Protein AF-A0A914X5R2-F1 (afdb_monomer)

Structure (mmCIF, N/CA/C/O backbone):
data_AF-A0A914X5R2-F1
#
_entry.id   AF-A0A914X5R2-F1
#
loop_
_atom_site.group_PDB
_atom_site.id
_atom_site.type_symbol
_atom_site.label_atom_id
_atom_site.label_alt_id
_atom_site.label_comp_id
_atom_site.label_asym_id
_atom_site.label_entity_id
_atom_site.label_seq_id
_atom_site.pdbx_PDB_ins_code
_atom_site.Cartn_x
_atom_site.Cartn_y
_atom_site.Cartn_z
_atom_site.occupancy
_atom_site.B_iso_or_equiv
_atom_site.auth_seq_id
_atom_site.auth_comp_id
_atom_site.auth_asym_id
_atom_site.auth_atom_id
_atom_site.pdbx_PDB_model_num
ATOM 1 N N . MET A 1 1 ? 24.178 -3.171 -25.545 1.00 62.03 1 MET A N 1
ATOM 2 C CA . MET A 1 1 ? 23.706 -1.899 -26.137 1.00 62.03 1 MET A CA 1
ATOM 3 C C . MET A 1 1 ? 22.380 -1.554 -25.481 1.00 62.03 1 MET A C 1
ATOM 5 O O . MET A 1 1 ? 21.503 -2.409 -25.477 1.00 62.03 1 MET A O 1
ATOM 9 N N . TYR A 1 2 ? 22.257 -0.377 -24.870 1.00 74.75 2 TYR A N 1
ATOM 10 C CA . TYR A 1 2 ? 21.028 0.039 -24.189 1.00 74.75 2 TYR A CA 1
ATOM 11 C C . TYR A 1 2 ? 19.983 0.479 -25.215 1.00 74.75 2 TYR A C 1
ATOM 13 O O . TYR A 1 2 ? 20.300 1.236 -26.130 1.00 74.75 2 TYR A O 1
ATOM 21 N N . LYS A 1 3 ? 18.756 -0.030 -25.084 1.00 84.38 3 LYS A N 1
ATOM 22 C CA . LYS A 1 3 ? 17.619 0.341 -25.933 1.00 84.38 3 LYS A CA 1
ATOM 23 C C . LYS A 1 3 ? 16.666 1.190 -25.111 1.00 84.38 3 LYS A C 1
ATOM 25 O O . LYS A 1 3 ? 16.381 0.836 -23.970 1.00 84.38 3 LYS A O 1
ATOM 30 N N . PHE A 1 4 ? 16.179 2.273 -25.693 1.00 85.12 4 PHE A N 1
ATOM 31 C CA . PHE A 1 4 ? 15.191 3.147 -25.078 1.00 85.12 4 PHE A CA 1
ATOM 32 C C . PHE A 1 4 ? 13.885 3.067 -25.867 1.00 85.12 4 PHE A C 1
ATOM 34 O O . PHE A 1 4 ? 13.891 2.761 -27.057 1.00 85.12 4 PHE A O 1
ATOM 41 N N . THR A 1 5 ? 12.782 3.267 -25.163 1.00 83.88 5 THR A N 1
ATOM 42 C CA . THR A 1 5 ? 11.427 3.390 -25.711 1.00 83.88 5 THR A CA 1
ATOM 43 C C . THR A 1 5 ? 11.227 4.778 -26.318 1.00 83.88 5 THR A C 1
ATOM 45 O O . THR A 1 5 ? 12.031 5.680 -26.063 1.00 83.88 5 THR A O 1
ATOM 48 N N . ASP A 1 6 ? 10.157 4.968 -27.089 1.00 88.38 6 ASP A N 1
ATOM 49 C CA . ASP A 1 6 ? 9.825 6.266 -27.694 1.00 88.38 6 ASP A CA 1
ATOM 50 C C . ASP A 1 6 ? 9.546 7.340 -26.623 1.00 88.38 6 ASP A C 1
ATOM 52 O O . ASP A 1 6 ? 9.745 8.531 -26.854 1.00 88.38 6 ASP A O 1
ATOM 56 N N . GLU A 1 7 ? 9.189 6.920 -25.403 1.00 89.19 7 GLU A N 1
ATOM 57 C CA . GLU A 1 7 ? 9.032 7.779 -24.225 1.00 89.19 7 GLU A CA 1
ATOM 58 C C . GLU A 1 7 ? 10.349 8.029 -23.461 1.00 89.19 7 GLU A C 1
ATOM 60 O O . GLU A 1 7 ? 10.346 8.634 -22.386 1.00 89.19 7 GLU A O 1
ATOM 65 N N . GLY A 1 8 ? 11.485 7.538 -23.965 1.00 83.38 8 GLY A N 1
ATOM 66 C CA . GLY A 1 8 ? 12.811 7.748 -23.377 1.00 83.38 8 GLY A CA 1
ATOM 67 C C . GLY A 1 8 ? 13.134 6.866 -22.166 1.00 83.38 8 GLY A C 1
ATOM 68 O O . GLY A 1 8 ? 14.136 7.094 -21.489 1.00 83.38 8 GLY A O 1
ATOM 69 N N . LYS A 1 9 ? 12.328 5.838 -21.873 1.00 80.25 9 LYS A N 1
ATOM 70 C CA . LYS A 1 9 ? 12.616 4.870 -20.796 1.00 80.25 9 LYS A CA 1
ATOM 71 C C . LYS A 1 9 ? 13.484 3.725 -21.295 1.00 80.25 9 LYS A C 1
ATOM 73 O O . LYS A 1 9 ? 13.315 3.276 -22.426 1.00 80.25 9 LYS A O 1
ATOM 78 N N . LEU A 1 10 ? 14.365 3.207 -20.441 1.00 81.62 10 LEU A N 1
ATOM 79 C CA . LEU A 1 10 ? 15.184 2.038 -20.759 1.00 81.62 10 LEU A CA 1
ATOM 80 C C . LEU A 1 10 ? 14.288 0.804 -20.973 1.00 81.62 10 LEU A C 1
ATOM 82 O O . LEU A 1 10 ? 13.535 0.422 -20.082 1.00 81.62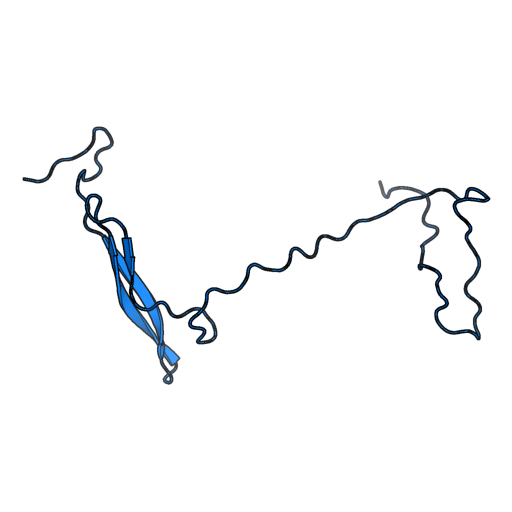 10 LEU A O 1
ATOM 86 N N . ALA A 1 11 ? 14.373 0.183 -22.149 1.00 73.88 11 ALA A N 1
ATOM 87 C CA . ALA A 1 11 ? 13.486 -0.904 -22.564 1.00 73.88 11 ALA A CA 1
ATOM 88 C C . ALA A 1 11 ? 13.691 -2.195 -21.750 1.00 73.88 11 ALA A C 1
ATOM 90 O O . ALA A 1 11 ? 12.731 -2.916 -21.486 1.0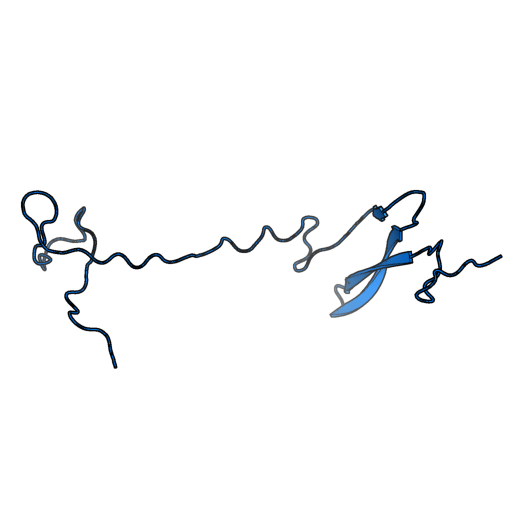0 73.88 11 ALA A O 1
ATOM 91 N N . ASN A 1 12 ? 14.930 -2.452 -21.320 1.00 74.25 12 ASN A N 1
ATOM 92 C CA . ASN A 1 12 ? 15.304 -3.594 -20.487 1.00 74.25 12 ASN A CA 1
ATOM 93 C C . ASN A 1 12 ? 15.909 -3.073 -19.178 1.00 74.25 12 ASN A C 1
ATOM 95 O O . ASN A 1 12 ? 17.128 -3.042 -19.012 1.00 74.25 12 ASN A O 1
ATOM 99 N N . SER A 1 13 ? 15.053 -2.585 -18.280 1.00 78.81 13 SER A N 1
ATOM 100 C CA . SER A 1 13 ? 15.462 -2.143 -16.948 1.00 78.81 13 SER A CA 1
ATOM 101 C C . SER A 1 13 ? 15.609 -3.331 -15.998 1.00 78.81 13 SER A C 1
ATOM 103 O O . SER A 1 13 ? 14.657 -4.093 -15.823 1.00 78.81 13 SER A O 1
ATOM 105 N N . LEU A 1 14 ? 16.776 -3.437 -15.363 1.00 83.88 14 LEU A N 1
ATOM 106 C CA . LEU A 1 14 ? 16.976 -4.218 -14.145 1.00 83.88 14 LEU A CA 1
ATOM 107 C C . LEU A 1 14 ? 16.785 -3.268 -12.959 1.00 83.88 14 LEU A C 1
ATOM 109 O O . LEU A 1 14 ? 17.446 -2.230 -12.893 1.00 83.88 14 LEU A O 1
ATOM 113 N N . LEU A 1 15 ? 15.850 -3.587 -12.070 1.00 88.12 15 LEU A N 1
ATOM 114 C CA . LEU A 1 15 ? 15.527 -2.788 -10.893 1.00 88.12 15 LEU A CA 1
ATOM 115 C C . LEU A 1 15 ? 15.842 -3.582 -9.632 1.00 88.12 15 LEU A C 1
ATOM 117 O O . LEU A 1 15 ? 15.503 -4.756 -9.528 1.00 88.12 15 LEU A O 1
ATOM 121 N N . THR A 1 16 ? 16.435 -2.911 -8.655 1.00 89.94 16 THR A N 1
ATOM 122 C CA . THR A 1 16 ? 16.687 -3.472 -7.329 1.00 89.94 16 THR A CA 1
ATOM 123 C C . THR A 1 16 ? 15.584 -3.023 -6.379 1.00 89.94 16 THR A C 1
ATOM 125 O O . THR A 1 16 ? 15.239 -1.841 -6.334 1.00 89.94 16 THR A O 1
ATOM 128 N N . ILE A 1 17 ? 15.023 -3.962 -5.622 1.00 90.25 17 ILE A N 1
ATOM 129 C CA . ILE A 1 17 ? 13.999 -3.697 -4.616 1.00 90.25 17 ILE A CA 1
ATOM 130 C C . ILE A 1 17 ? 14.679 -3.669 -3.253 1.00 90.25 17 ILE A C 1
ATOM 132 O O . ILE A 1 17 ? 15.323 -4.641 -2.858 1.00 90.25 17 ILE A O 1
ATOM 136 N N . SER A 1 18 ? 14.496 -2.576 -2.513 1.00 91.56 18 SER A N 1
ATOM 137 C CA . SER A 1 18 ? 15.023 -2.428 -1.156 1.00 91.56 18 SER A CA 1
ATOM 138 C C . SER A 1 18 ? 13.907 -2.189 -0.141 1.00 91.56 18 SER A C 1
ATOM 140 O O . SER A 1 18 ? 12.954 -1.457 -0.401 1.00 91.56 18 SER A O 1
ATOM 142 N N . ASN A 1 19 ? 14.035 -2.803 1.031 1.00 91.38 19 ASN A N 1
ATOM 143 C CA . ASN A 1 19 ? 13.138 -2.667 2.171 1.00 91.38 19 ASN A CA 1
ATOM 144 C C . ASN A 1 19 ? 13.860 -1.894 3.282 1.00 91.38 19 ASN A C 1
ATOM 146 O O . ASN A 1 19 ? 15.004 -2.198 3.617 1.00 91.38 19 ASN A O 1
ATOM 150 N N . LEU A 1 20 ? 13.201 -0.873 3.831 1.00 90.06 20 LEU A N 1
ATOM 151 C CA . LEU A 1 20 ? 13.729 -0.106 4.955 1.00 90.06 20 LEU A CA 1
ATOM 152 C C . LEU A 1 20 ? 13.432 -0.859 6.250 1.00 90.06 20 LEU A C 1
ATOM 154 O O . LEU A 1 20 ? 12.266 -1.067 6.588 1.00 90.06 20 LEU A O 1
ATOM 158 N N . ARG A 1 21 ? 14.478 -1.243 6.978 1.00 86.75 21 ARG A N 1
ATOM 159 C CA . ARG A 1 21 ? 14.370 -2.025 8.212 1.00 86.75 21 ARG A CA 1
ATOM 160 C C . ARG A 1 21 ? 14.853 -1.217 9.403 1.00 86.75 21 ARG A C 1
ATOM 162 O O . ARG A 1 21 ? 15.912 -0.594 9.349 1.00 86.75 21 ARG A O 1
ATOM 169 N N . SER A 1 22 ? 14.071 -1.244 10.476 1.00 86.69 22 SER A N 1
ATOM 170 C CA . SER A 1 22 ? 14.449 -0.652 11.758 1.00 86.69 22 SER A CA 1
ATOM 171 C C . SER A 1 22 ? 15.278 -1.648 12.559 1.00 86.69 22 SER A C 1
ATOM 173 O O . SER A 1 22 ? 14.856 -2.783 12.776 1.00 86.69 22 SER A O 1
ATOM 175 N N . GLN A 1 23 ? 16.454 -1.221 13.001 1.00 84.62 23 GLN A N 1
ATOM 176 C CA . GLN A 1 23 ? 17.312 -2.002 13.878 1.00 84.62 23 GLN A CA 1
ATOM 177 C C . GLN A 1 23 ? 16.939 -1.801 15.357 1.00 84.62 23 GLN A C 1
ATOM 179 O O . GLN A 1 23 ? 16.308 -0.799 15.709 1.00 84.62 23 GLN A O 1
ATOM 184 N N . PRO A 1 24 ? 17.341 -2.725 16.252 1.00 83.06 24 PRO A N 1
ATOM 185 C CA . PRO A 1 24 ? 17.097 -2.600 17.692 1.00 83.06 24 PRO A CA 1
ATOM 186 C C . PRO A 1 24 ? 17.712 -1.345 18.328 1.00 83.06 24 PRO A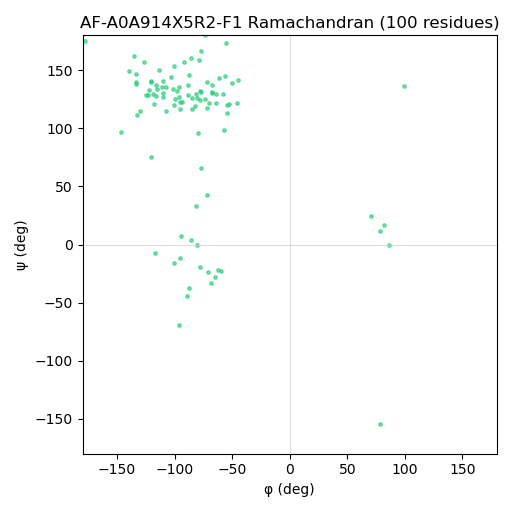 C 1
ATOM 188 O O . PRO A 1 24 ? 17.250 -0.900 19.374 1.00 83.06 24 PRO A O 1
ATOM 191 N N . ASP A 1 25 ? 18.745 -0.776 17.705 1.00 87.69 25 ASP A N 1
ATOM 192 C CA . ASP A 1 25 ? 19.414 0.455 18.138 1.00 87.69 25 ASP A CA 1
ATOM 193 C C . ASP A 1 25 ? 18.667 1.743 17.726 1.00 87.69 25 ASP A C 1
ATOM 195 O O . ASP A 1 25 ? 19.104 2.846 18.053 1.00 87.69 25 ASP A O 1
ATOM 199 N N . GLY A 1 26 ? 17.533 1.613 17.028 1.00 83.75 26 GLY A N 1
ATOM 200 C CA . GLY A 1 26 ? 16.713 2.724 16.541 1.00 83.75 26 GLY A CA 1
ATOM 201 C C . GLY A 1 26 ? 17.148 3.292 15.187 1.00 83.75 26 GLY A C 1
ATOM 202 O O . GLY A 1 26 ? 16.495 4.204 14.675 1.00 83.75 26 GLY A O 1
ATOM 203 N N . THR A 1 27 ? 18.211 2.769 14.576 1.00 89.69 27 THR A N 1
ATOM 204 C CA . THR A 1 27 ? 18.625 3.167 13.226 1.00 89.69 27 THR A CA 1
ATOM 205 C C . THR A 1 27 ? 17.767 2.485 12.160 1.00 89.69 27 THR A C 1
ATOM 207 O O . THR A 1 27 ? 17.116 1.468 12.403 1.00 89.69 27 THR A O 1
ATOM 210 N N . CYS A 1 28 ? 17.725 3.064 10.959 1.00 88.81 28 CYS A N 1
ATOM 211 C CA . CYS A 1 28 ? 17.023 2.483 9.818 1.00 88.81 28 CYS A CA 1
ATOM 212 C C . CYS A 1 28 ? 18.017 2.210 8.689 1.00 88.81 28 CYS A C 1
ATOM 214 O O . CYS A 1 28 ? 18.771 3.105 8.303 1.00 88.81 28 CYS A O 1
ATOM 216 N N . ILE A 1 29 ? 17.999 0.992 8.150 1.00 91.00 29 ILE A N 1
ATOM 217 C CA . ILE A 1 29 ? 18.886 0.555 7.069 1.00 91.00 29 ILE A CA 1
ATOM 218 C C . ILE A 1 29 ? 18.081 0.124 5.845 1.00 91.00 29 ILE A C 1
ATOM 220 O O . ILE A 1 29 ? 17.038 -0.515 5.964 1.00 91.00 29 ILE A O 1
ATOM 224 N N . TRP A 1 30 ? 18.567 0.480 4.658 1.00 91.38 30 TRP A N 1
ATOM 225 C CA . TRP A 1 30 ? 18.025 -0.034 3.404 1.00 91.38 30 TRP A CA 1
ATOM 226 C C . TRP A 1 30 ? 18.679 -1.374 3.090 1.00 91.38 30 TRP A C 1
ATOM 228 O O . TRP A 1 30 ? 19.886 -1.434 2.864 1.00 91.38 30 TRP A O 1
ATOM 238 N N . GLU A 1 31 ? 17.885 -2.437 3.059 1.00 90.38 31 GLU A N 1
ATOM 239 C CA . GLU A 1 31 ? 18.340 -3.775 2.691 1.00 90.38 31 GLU A CA 1
ATOM 240 C C . GLU A 1 31 ? 17.737 -4.178 1.348 1.00 90.38 31 GLU A C 1
ATOM 242 O O . GLU A 1 31 ? 16.556 -3.951 1.101 1.00 90.38 31 GLU A O 1
ATOM 247 N N . THR A 1 32 ? 18.541 -4.756 0.458 1.00 91.06 32 THR A N 1
ATOM 248 C CA . THR A 1 32 ? 18.048 -5.257 -0.830 1.00 91.06 32 THR A CA 1
ATOM 249 C C . THR A 1 32 ? 17.343 -6.590 -0.623 1.00 91.06 32 THR A C 1
ATOM 251 O O . THR A 1 32 ? 17.932 -7.522 -0.089 1.00 91.06 32 THR A O 1
ATOM 254 N N . VAL A 1 33 ? 16.088 -6.675 -1.058 1.00 91.12 33 VAL A N 1
ATOM 255 C CA . VAL A 1 33 ? 15.203 -7.827 -0.818 1.00 91.12 33 VAL A CA 1
ATOM 256 C C . VAL A 1 33 ? 14.772 -8.532 -2.098 1.00 91.12 33 VAL A C 1
ATOM 258 O O . VAL A 1 33 ? 14.133 -9.584 -2.034 1.00 91.12 33 VAL A O 1
ATOM 261 N N . GLY A 1 34 ? 15.104 -7.967 -3.257 1.00 90.31 34 GLY A N 1
ATOM 262 C CA . GLY A 1 34 ? 14.747 -8.561 -4.530 1.00 90.31 34 GLY A CA 1
ATOM 263 C C . GLY A 1 34 ? 15.254 -7.796 -5.737 1.00 90.31 34 GLY A C 1
ATOM 264 O O . GLY A 1 34 ? 15.802 -6.695 -5.635 1.00 90.31 34 GLY A O 1
ATOM 265 N N . GLU A 1 35 ? 15.005 -8.393 -6.891 1.00 91.81 35 GLU A N 1
ATOM 266 C CA . GLU A 1 35 ? 15.314 -7.838 -8.199 1.00 91.81 35 GLU A CA 1
ATOM 267 C C . GLU A 1 35 ? 14.107 -7.998 -9.123 1.00 91.81 35 GLU A C 1
ATOM 269 O O . GLU A 1 35 ? 13.324 -8.947 -9.027 1.00 91.81 35 GLU A O 1
ATOM 274 N N . PHE A 1 36 ? 13.939 -7.028 -10.011 1.00 86.75 36 PHE A N 1
ATOM 275 C CA . PHE A 1 36 ? 12.942 -7.063 -11.061 1.00 86.75 36 PHE A CA 1
ATOM 276 C C . PHE A 1 36 ? 13.617 -6.872 -12.405 1.00 86.75 36 PHE A C 1
ATOM 278 O O . PHE A 1 36 ? 14.324 -5.886 -12.628 1.00 86.75 36 PHE A O 1
ATOM 285 N N . SER A 1 37 ? 13.326 -7.778 -13.327 1.00 85.94 37 SER A N 1
ATOM 286 C CA . SER A 1 37 ? 13.651 -7.609 -14.733 1.00 85.94 37 SER A CA 1
ATOM 287 C C . SER A 1 37 ? 12.399 -7.802 -15.580 1.00 85.94 37 SER A C 1
ATOM 289 O O . SER A 1 37 ? 11.431 -8.452 -15.185 1.00 85.94 37 SER A O 1
ATOM 291 N N . ARG A 1 38 ? 12.407 -7.231 -16.784 1.00 78.25 38 ARG A N 1
ATOM 292 C CA . ARG A 1 38 ? 11.291 -7.393 -17.723 1.00 78.25 38 ARG A CA 1
ATOM 293 C C . ARG A 1 38 ? 11.118 -8.844 -18.192 1.00 78.25 38 ARG A C 1
ATOM 295 O O . ARG A 1 38 ? 10.013 -9.221 -18.561 1.00 78.25 38 ARG A O 1
ATOM 302 N N . GLU A 1 39 ? 12.202 -9.616 -18.215 1.00 82.81 39 GLU A N 1
ATOM 303 C CA . GLU A 1 39 ? 12.238 -10.977 -18.762 1.00 82.81 39 GLU A CA 1
ATOM 304 C C . GLU A 1 39 ? 11.900 -12.030 -17.702 1.00 82.81 39 GLU A C 1
ATOM 306 O O . GLU A 1 39 ? 11.092 -12.917 -17.962 1.00 82.81 39 GLU A O 1
ATOM 311 N N . GLU A 1 40 ? 12.465 -11.905 -16.499 1.00 83.31 40 GLU A N 1
ATOM 312 C CA . GLU A 1 40 ? 12.284 -12.877 -15.410 1.00 83.31 40 GLU A CA 1
ATOM 313 C C . GLU A 1 40 ? 11.167 -12.482 -14.432 1.00 83.31 40 GLU A C 1
ATOM 315 O O . GLU A 1 40 ? 10.725 -13.295 -13.621 1.00 83.31 40 GLU A O 1
ATOM 320 N N . GLY A 1 41 ? 10.666 -11.247 -14.523 1.00 83.69 41 GLY A N 1
ATOM 321 C CA . GLY A 1 41 ? 9.651 -10.723 -13.620 1.00 83.69 41 GLY A CA 1
ATOM 322 C C . GLY A 1 41 ? 10.232 -10.292 -12.273 1.00 83.69 41 GLY A C 1
ATOM 323 O O . GLY A 1 41 ? 11.391 -9.890 -12.174 1.00 83.69 41 GLY A O 1
ATOM 324 N N . LEU A 1 42 ? 9.385 -10.301 -11.242 1.00 85.88 42 LEU A N 1
ATOM 325 C CA . LEU A 1 42 ? 9.736 -9.880 -9.886 1.00 85.88 42 LEU A CA 1
ATOM 326 C C . LEU A 1 42 ? 10.135 -11.090 -9.039 1.00 85.88 42 LEU A C 1
ATOM 328 O O . LEU A 1 42 ? 9.314 -11.982 -8.828 1.00 85.88 42 LEU A O 1
ATOM 332 N N . SER A 1 43 ? 11.349 -11.069 -8.493 1.00 85.25 43 SER A N 1
ATOM 333 C CA . SER A 1 43 ? 11.820 -12.042 -7.508 1.00 85.25 43 SER A CA 1
ATOM 334 C C . SER A 1 43 ? 12.140 -11.328 -6.198 1.00 85.25 43 SER A C 1
ATOM 336 O O . SER A 1 43 ? 12.962 -10.413 -6.167 1.00 85.25 43 SER A O 1
ATOM 338 N N . ILE A 1 44 ? 11.465 -11.719 -5.116 1.00 86.06 44 ILE A N 1
ATOM 339 C CA . ILE A 1 44 ? 11.642 -11.156 -3.772 1.00 86.06 44 ILE A CA 1
ATOM 340 C C . ILE A 1 44 ? 11.739 -12.306 -2.770 1.00 86.06 44 ILE A C 1
ATOM 342 O O . ILE A 1 44 ? 10.960 -13.255 -2.852 1.00 86.06 44 ILE A O 1
ATOM 346 N N . ALA A 1 45 ? 12.661 -12.195 -1.811 1.00 76.81 45 ALA A N 1
ATOM 347 C CA . ALA A 1 45 ? 12.817 -13.167 -0.731 1.00 76.81 45 ALA A CA 1
ATOM 348 C C . ALA A 1 45 ? 12.084 -12.751 0.559 1.00 76.81 45 ALA A C 1
ATOM 350 O O . ALA A 1 45 ? 11.099 -13.383 0.929 1.00 76.81 45 ALA A O 1
ATOM 351 N N . ASP A 1 46 ? 12.552 -11.701 1.245 1.00 78.44 46 ASP A N 1
ATOM 352 C CA . ASP A 1 46 ? 12.137 -11.384 2.621 1.00 78.44 46 ASP A CA 1
ATOM 353 C C . ASP A 1 46 ? 11.781 -9.897 2.794 1.00 78.44 46 ASP A C 1
ATOM 355 O O . ASP A 1 46 ? 12.650 -9.025 2.743 1.00 78.44 46 ASP A O 1
ATOM 359 N N . ILE A 1 47 ? 10.499 -9.594 3.018 1.00 82.62 47 ILE A N 1
ATOM 360 C CA . ILE A 1 47 ? 10.004 -8.235 3.289 1.00 82.62 47 ILE A CA 1
ATOM 361 C C . ILE A 1 47 ? 9.569 -8.158 4.745 1.00 82.62 47 ILE A C 1
ATOM 363 O O . ILE A 1 47 ? 8.715 -8.930 5.180 1.00 82.62 47 ILE A O 1
ATOM 367 N N . HIS A 1 48 ? 10.087 -7.174 5.480 1.00 82.69 48 HIS A N 1
ATOM 368 C CA . HIS A 1 48 ? 9.587 -6.869 6.816 1.00 82.69 48 HIS A CA 1
ATOM 369 C C . HIS A 1 48 ? 8.582 -5.733 6.733 1.00 82.69 48 HIS A C 1
ATOM 371 O O . HIS A 1 48 ? 8.850 -4.660 6.181 1.00 82.69 48 HIS A O 1
ATOM 377 N N . TRP A 1 49 ? 7.409 -5.988 7.293 1.00 83.19 49 TRP A N 1
ATOM 378 C CA . TRP A 1 49 ? 6.345 -5.012 7.416 1.00 83.19 49 TRP A CA 1
ATOM 379 C C . TRP A 1 49 ? 6.453 -4.274 8.752 1.00 83.19 49 TRP A C 1
ATOM 381 O O . TRP A 1 49 ? 7.042 -4.789 9.712 1.00 83.19 49 TRP A O 1
ATOM 391 N N . PRO A 1 50 ? 5.876 -3.063 8.847 1.00 79.00 50 PRO A N 1
ATOM 392 C CA . PRO A 1 50 ? 5.862 -2.305 10.091 1.00 79.00 50 PRO A CA 1
ATOM 393 C C . PRO A 1 50 ? 5.368 -3.146 11.277 1.00 79.00 50 PRO A C 1
ATOM 395 O O . PRO A 1 50 ? 4.424 -3.924 11.150 1.00 79.00 50 PRO A O 1
ATOM 398 N N . GLY A 1 51 ? 6.015 -2.991 12.435 1.00 75.44 51 GLY A N 1
ATOM 399 C CA . GLY A 1 51 ? 5.729 -3.811 13.619 1.00 75.44 51 GLY A CA 1
ATOM 400 C C . GLY A 1 51 ? 6.414 -5.183 13.625 1.00 75.44 51 GLY A C 1
ATOM 401 O O . GLY A 1 51 ? 6.001 -6.055 14.388 1.00 75.44 51 GLY A O 1
ATOM 402 N N . GLY A 1 52 ? 7.438 -5.380 12.784 1.00 72.88 52 GLY A N 1
ATOM 403 C CA . GLY A 1 52 ? 8.248 -6.604 12.751 1.00 72.88 52 GLY A CA 1
ATOM 404 C C . GLY A 1 52 ? 7.497 -7.818 12.204 1.00 72.88 52 GLY A C 1
ATOM 405 O O . GLY A 1 52 ? 7.807 -8.950 12.564 1.00 72.88 52 GLY A O 1
ATOM 406 N N . GLN A 1 53 ? 6.470 -7.589 11.384 1.00 75.69 53 GLN A N 1
ATOM 407 C CA . GLN A 1 53 ? 5.635 -8.652 10.831 1.00 75.69 53 GLN A CA 1
ATOM 408 C C . GLN A 1 53 ? 6.223 -9.167 9.513 1.00 75.69 53 GLN A C 1
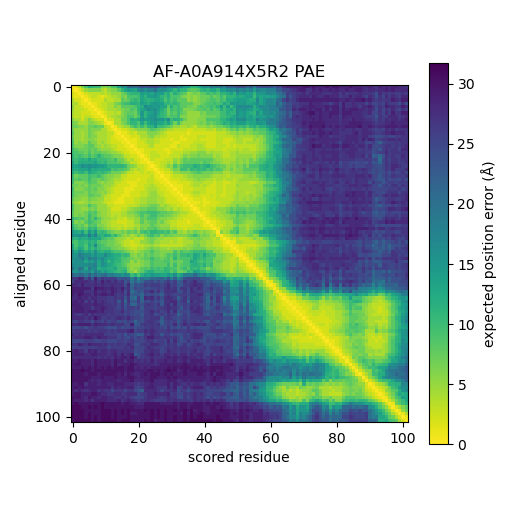ATOM 410 O O . GLN A 1 53 ? 6.625 -8.379 8.659 1.00 75.69 53 GLN A O 1
ATOM 415 N N . ALA A 1 54 ? 6.220 -10.488 9.320 1.00 76.69 54 ALA A N 1
ATOM 416 C CA . ALA A 1 54 ? 6.597 -11.114 8.045 1.00 76.69 54 ALA A CA 1
ATOM 417 C C . ALA A 1 54 ? 5.471 -11.040 6.994 1.00 76.69 54 ALA A C 1
ATOM 419 O O . ALA A 1 54 ? 5.712 -11.148 5.796 1.00 76.69 54 ALA A O 1
ATOM 420 N N . ASN A 1 55 ? 4.230 -10.824 7.441 1.00 75.50 55 ASN A N 1
ATOM 421 C CA . ASN A 1 55 ? 3.061 -10.738 6.574 1.00 75.50 55 ASN A CA 1
ATOM 422 C C . ASN A 1 55 ? 2.619 -9.283 6.389 1.00 75.50 55 ASN A C 1
ATOM 424 O O . ASN A 1 55 ? 2.680 -8.512 7.354 1.00 75.50 55 ASN A O 1
ATOM 428 N N . PRO A 1 56 ? 2.132 -8.911 5.189 1.00 74.31 56 PRO A N 1
ATOM 429 C CA . PRO A 1 56 ? 1.583 -7.586 4.961 1.00 74.31 56 PRO A CA 1
ATOM 430 C C . PRO A 1 56 ? 0.452 -7.305 5.949 1.00 74.31 56 PRO A C 1
ATOM 432 O O . PRO A 1 56 ? -0.305 -8.226 6.280 1.00 74.31 56 PRO A O 1
ATOM 435 N N . PRO A 1 57 ? 0.298 -6.047 6.405 1.00 72.19 57 PRO A N 1
ATOM 436 C CA . PRO A 1 57 ? -0.865 -5.660 7.179 1.00 72.19 57 PRO A CA 1
ATOM 437 C C . PRO A 1 57 ? -2.111 -6.066 6.397 1.00 72.19 57 PRO A C 1
ATOM 439 O O . PRO A 1 57 ? -2.289 -5.656 5.247 1.00 72.19 57 PRO A O 1
ATOM 442 N N . GLN A 1 58 ? -2.955 -6.905 6.998 1.00 68.69 58 GLN A N 1
ATOM 443 C CA . GLN A 1 58 ? -4.258 -7.187 6.414 1.00 68.69 58 GLN A CA 1
ATOM 444 C C . GLN A 1 58 ? -4.982 -5.847 6.292 1.00 68.69 58 GLN A C 1
ATOM 446 O O . GLN A 1 58 ? -4.963 -5.056 7.240 1.00 68.69 58 GLN A O 1
ATOM 451 N N . GLY A 1 59 ? -5.512 -5.563 5.096 1.00 65.50 59 GLY A N 1
ATOM 452 C CA . GLY A 1 59 ? -6.131 -4.280 4.776 1.00 65.50 59 GLY A CA 1
ATOM 453 C C . GLY A 1 59 ? -7.047 -3.826 5.905 1.00 65.50 59 GLY A C 1
ATOM 454 O O . GLY A 1 59 ? -7.696 -4.652 6.550 1.00 65.50 59 GLY A O 1
ATOM 455 N N . THR A 1 60 ? -7.056 -2.521 6.183 1.00 58.12 60 THR A N 1
ATOM 456 C CA . THR A 1 60 ?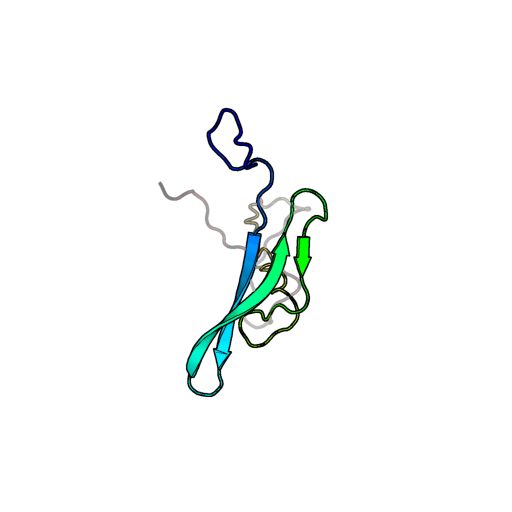 -7.951 -1.941 7.184 1.00 58.12 60 THR A CA 1
ATOM 457 C C . THR A 1 60 ? -9.346 -2.521 6.951 1.00 58.12 60 THR A C 1
ATOM 459 O O . THR A 1 60 ? -9.839 -2.382 5.831 1.00 58.12 60 THR A O 1
ATOM 462 N N . PRO A 1 61 ? -9.984 -3.194 7.930 1.00 57.12 61 PRO A N 1
ATOM 463 C CA . PRO A 1 61 ? -11.374 -3.570 7.757 1.00 57.12 61 PRO A CA 1
ATOM 464 C C . PRO A 1 61 ? -12.116 -2.281 7.425 1.00 57.12 61 PRO A C 1
ATOM 466 O O . PRO A 1 61 ? -12.044 -1.326 8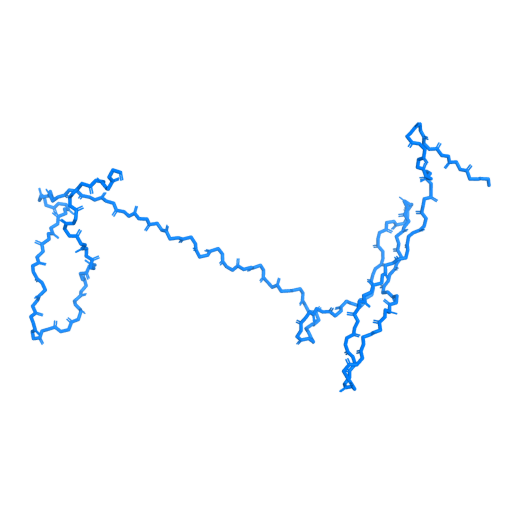.206 1.00 57.12 61 PRO A O 1
ATOM 469 N N . GLU A 1 62 ? -12.753 -2.215 6.256 1.00 55.53 62 GLU A N 1
ATOM 470 C CA . GLU A 1 62 ? -13.621 -1.099 5.903 1.00 55.53 62 GLU A CA 1
ATOM 471 C C . GLU A 1 62 ? -14.695 -1.017 6.987 1.00 55.53 62 GLU A C 1
ATOM 473 O O . GLU A 1 62 ? -15.669 -1.766 6.999 1.00 55.53 62 GLU A O 1
ATOM 478 N N . LYS A 1 63 ? -14.509 -0.120 7.957 1.00 59.31 63 LYS A N 1
ATOM 479 C CA . LYS A 1 63 ? -15.549 0.233 8.920 1.00 59.31 63 LYS A CA 1
ATOM 480 C C . LYS A 1 63 ? -16.520 1.166 8.210 1.00 59.31 63 LYS A C 1
ATOM 482 O O . LYS A 1 63 ? -16.592 2.350 8.537 1.00 59.31 63 LYS A O 1
ATOM 487 N N . PHE A 1 64 ? -17.229 0.662 7.206 1.00 60.34 64 PHE A N 1
ATOM 488 C CA . PHE A 1 64 ? -18.301 1.426 6.592 1.00 60.34 64 PHE A CA 1
ATOM 489 C C . PHE A 1 64 ? -19.484 1.444 7.567 1.00 60.34 64 PHE A C 1
ATOM 491 O O . PHE A 1 64 ? -19.917 0.415 8.084 1.00 60.34 64 PHE A O 1
ATOM 498 N N . LYS A 1 65 ? -19.962 2.644 7.898 1.00 66.81 65 LYS A N 1
ATOM 499 C CA . LYS A 1 65 ? -21.141 2.841 8.745 1.00 66.81 65 LYS A CA 1
ATOM 500 C C . LYS A 1 65 ? -22.318 3.155 7.828 1.00 66.81 65 LYS A C 1
ATOM 502 O O . LYS A 1 65 ? -22.264 4.143 7.101 1.00 66.81 65 LYS A O 1
ATOM 507 N N . LEU A 1 66 ? -23.366 2.335 7.860 1.00 66.81 66 LEU A N 1
ATOM 508 C CA . LEU A 1 66 ? -24.624 2.633 7.175 1.00 66.81 66 LEU A CA 1
ATOM 509 C C . LEU A 1 66 ? -25.529 3.440 8.110 1.00 66.81 66 LEU A C 1
ATOM 511 O O . LEU A 1 66 ? -25.757 3.034 9.248 1.00 66.81 66 LEU A O 1
ATOM 515 N N . LYS A 1 67 ? -26.055 4.571 7.628 1.00 78.12 67 LYS A N 1
ATOM 516 C CA . LYS A 1 67 ? -27.141 5.297 8.297 1.00 78.12 67 LYS A CA 1
ATOM 517 C C . LYS A 1 67 ? -28.461 4.861 7.667 1.00 78.12 67 LYS A C 1
ATOM 519 O O . LYS A 1 67 ? -28.672 5.090 6.480 1.00 78.12 67 LYS A O 1
ATOM 524 N N . VAL A 1 68 ? -29.324 4.228 8.455 1.00 77.44 68 VAL A N 1
ATOM 525 C 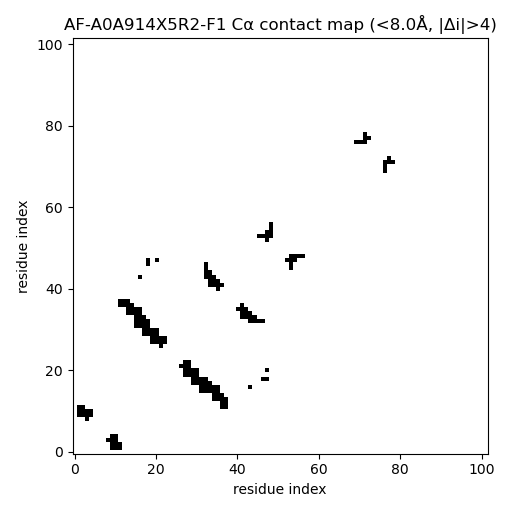CA . VAL A 1 68 ? -30.658 3.784 8.028 1.00 77.44 68 VAL A CA 1
ATOM 526 C C . VAL A 1 68 ? -31.690 4.776 8.559 1.00 77.44 68 VAL A C 1
ATOM 528 O O . VAL A 1 68 ? -31.617 5.171 9.719 1.00 77.44 68 VAL A O 1
ATOM 531 N N . VAL A 1 69 ? -32.630 5.191 7.710 1.00 82.19 69 VAL A N 1
ATOM 532 C CA . VAL A 1 69 ? -33.779 6.027 8.085 1.00 82.19 69 VAL A CA 1
ATOM 533 C C . VAL A 1 69 ? -35.041 5.267 7.703 1.00 82.19 69 VAL A C 1
ATOM 535 O O . VAL A 1 69 ? -35.127 4.735 6.598 1.00 82.19 69 VAL A O 1
ATOM 538 N N . THR A 1 70 ? -36.001 5.208 8.618 1.00 79.94 70 THR A N 1
ATOM 539 C CA . THR A 1 70 ? -37.285 4.530 8.425 1.00 79.94 70 THR A CA 1
ATOM 540 C C . THR A 1 70 ? -38.420 5.408 8.940 1.00 79.94 70 THR A C 1
ATOM 542 O O . THR A 1 70 ? -38.189 6.336 9.714 1.00 79.94 70 THR A O 1
ATOM 545 N N . LEU A 1 71 ? -39.642 5.113 8.509 1.00 85.25 71 LEU A N 1
ATOM 546 C CA . LEU A 1 71 ? -40.868 5.687 9.056 1.00 85.25 71 LEU A CA 1
ATOM 547 C C . LEU A 1 71 ? -41.517 4.686 10.018 1.00 85.25 71 LEU A C 1
ATOM 549 O O . LEU A 1 71 ? -41.308 3.480 9.884 1.00 85.25 71 LEU A O 1
ATOM 553 N N . LEU A 1 72 ? -42.293 5.188 10.980 1.00 83.38 72 LEU A N 1
ATOM 554 C CA . LEU A 1 72 ? -43.120 4.356 11.853 1.00 83.38 72 LEU A CA 1
ATOM 555 C C . LEU A 1 72 ? -44.299 3.802 11.040 1.00 83.38 72 LEU A C 1
ATOM 557 O O . LEU A 1 72 ? -45.121 4.571 10.541 1.00 83.38 72 LEU A O 1
ATOM 561 N N . GLU A 1 73 ? -44.382 2.482 10.903 1.00 86.62 73 GLU A N 1
ATOM 562 C CA . GLU A 1 73 ? -45.383 1.820 10.065 1.00 86.62 73 GLU A CA 1
ATOM 563 C C . GLU A 1 73 ? -45.793 0.484 10.685 1.00 86.62 73 GLU A C 1
ATOM 565 O O . GLU A 1 73 ? -45.151 -0.542 10.475 1.00 86.62 73 GLU A O 1
ATOM 570 N N . ASN A 1 74 ? -46.894 0.455 11.431 1.00 83.44 74 ASN A N 1
ATOM 571 C CA . ASN A 1 74 ? -47.429 -0.810 11.926 1.00 83.44 74 ASN A CA 1
ATOM 572 C C . ASN A 1 74 ? -47.965 -1.661 10.753 1.00 83.44 74 ASN A C 1
ATOM 574 O O . ASN A 1 74 ? -48.691 -1.127 9.913 1.00 83.44 74 ASN A O 1
ATOM 578 N N . PRO A 1 75 ? -47.705 -2.985 10.712 1.00 85.50 75 PRO A N 1
ATOM 579 C CA . PRO A 1 75 ? -47.029 -3.812 11.724 1.00 85.50 75 PRO A CA 1
ATOM 580 C C . PRO A 1 75 ? -45.513 -4.000 11.506 1.00 85.50 75 PRO A C 1
ATOM 582 O O . PRO A 1 75 ? -44.904 -4.820 12.188 1.00 85.50 75 PRO A O 1
ATOM 585 N N . PHE A 1 76 ? -44.912 -3.311 10.538 1.00 85.25 76 PHE A N 1
ATOM 586 C CA . PHE A 1 76 ? -43.560 -3.584 10.046 1.00 85.25 76 PHE A CA 1
ATOM 587 C C . PHE A 1 76 ? -42.454 -2.859 10.823 1.00 85.25 76 PHE A C 1
ATOM 589 O O . PHE A 1 76 ? -41.398 -3.441 11.058 1.00 85.25 76 PHE A O 1
ATOM 596 N N . ILE A 1 77 ? -42.690 -1.617 11.245 1.00 81.12 77 ILE A N 1
ATOM 597 C CA . ILE A 1 77 ? -41.758 -0.783 12.009 1.00 81.12 77 ILE A CA 1
ATOM 598 C C . ILE A 1 77 ? -42.506 -0.218 13.212 1.00 81.12 77 ILE A C 1
ATOM 600 O O . ILE A 1 77 ? -43.433 0.573 13.053 1.00 81.12 77 ILE A O 1
ATOM 604 N N . ILE A 1 78 ? -42.090 -0.626 14.410 1.00 81.62 78 ILE A N 1
ATOM 605 C CA . ILE A 1 78 ? -42.695 -0.232 15.685 1.00 81.62 78 ILE A CA 1
ATOM 606 C C . ILE A 1 78 ? -41.601 0.408 16.538 1.00 81.62 78 ILE A C 1
ATOM 608 O O . ILE A 1 78 ? -40.534 -0.180 16.715 1.00 81.62 78 ILE A O 1
ATOM 612 N N . ALA A 1 79 ? -41.868 1.603 17.057 1.00 79.31 79 ALA A N 1
ATOM 613 C CA . ALA A 1 79 ? -41.017 2.285 18.022 1.00 79.31 79 ALA A CA 1
ATOM 614 C C . ALA A 1 79 ? -41.711 2.305 19.387 1.00 79.31 79 ALA A C 1
ATOM 616 O O . ALA A 1 79 ? -42.928 2.477 19.473 1.00 79.31 79 ALA A O 1
ATOM 617 N N . SER A 1 80 ? -40.927 2.116 20.441 1.00 79.88 80 SER A N 1
ATOM 618 C CA . SER A 1 80 ? -41.372 2.170 21.831 1.00 79.88 80 SER A CA 1
ATOM 619 C C . SER A 1 80 ? -40.328 2.875 22.678 1.00 79.88 80 SER A C 1
ATOM 621 O O . SER A 1 80 ? -39.130 2.772 22.396 1.00 79.88 80 SER A O 1
ATOM 623 N N . ASP A 1 81 ? -40.786 3.550 23.727 1.00 80.44 81 ASP A N 1
ATOM 624 C CA . ASP A 1 81 ? -39.900 4.175 24.700 1.00 80.44 81 ASP A CA 1
ATOM 625 C C . ASP A 1 81 ? -39.025 3.123 25.390 1.00 80.44 81 ASP A C 1
ATOM 627 O O . ASP A 1 81 ? -39.457 1.998 25.661 1.00 80.44 81 ASP A O 1
ATOM 631 N N . LEU A 1 82 ? -37.774 3.497 25.659 1.00 71.88 82 LEU A N 1
ATOM 632 C CA . LEU A 1 82 ? -36.869 2.683 26.459 1.00 71.88 82 LEU A CA 1
ATOM 633 C C . LEU A 1 82 ? -37.348 2.707 27.914 1.00 71.88 82 LEU A C 1
ATOM 635 O O . LEU A 1 82 ? -37.445 3.771 28.524 1.00 71.88 82 LEU A O 1
ATOM 639 N N . ASP A 1 83 ? -37.634 1.529 28.462 1.00 73.56 83 ASP A N 1
ATOM 640 C CA . ASP A 1 83 ? -37.961 1.367 29.877 1.00 73.56 83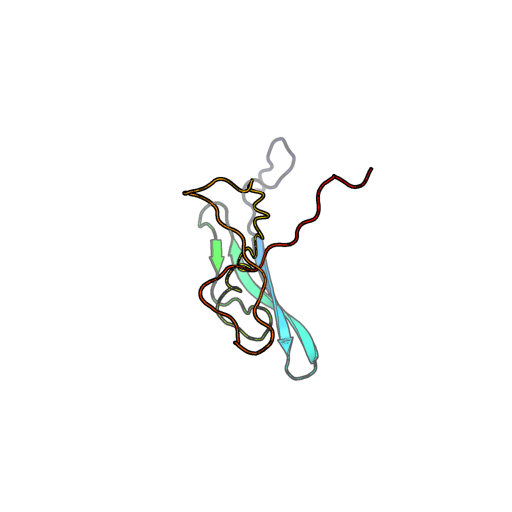 ASP A CA 1
ATOM 641 C C . ASP A 1 83 ? -36.729 1.676 30.744 1.00 73.56 83 ASP A C 1
ATOM 643 O O . ASP A 1 83 ? -35.635 1.174 30.487 1.00 73.56 83 ASP A O 1
ATOM 647 N N . SER A 1 84 ? -36.894 2.519 31.765 1.00 68.19 84 SER A N 1
ATOM 648 C CA . SER A 1 84 ? -35.788 3.040 32.576 1.00 68.19 84 SER A CA 1
ATOM 649 C C . SER A 1 84 ? -35.152 1.999 33.498 1.00 68.19 84 SER A C 1
ATOM 651 O O . SER A 1 84 ? -33.990 2.162 33.872 1.00 68.19 84 SER A O 1
ATOM 653 N N . ASP A 1 85 ? -35.887 0.941 33.850 1.00 67.44 85 ASP A N 1
ATOM 654 C CA . ASP A 1 85 ? -35.433 -0.090 34.796 1.00 67.44 85 ASP A CA 1
ATOM 655 C C . ASP A 1 85 ? -34.918 -1.364 34.105 1.00 67.44 85 ASP A C 1
ATOM 657 O O . ASP A 1 85 ? -34.211 -2.174 34.716 1.00 67.44 85 ASP A O 1
ATOM 661 N N . THR A 1 86 ? -35.225 -1.540 32.818 1.00 62.41 86 THR A N 1
ATOM 662 C CA . THR A 1 86 ? -34.910 -2.753 32.063 1.00 62.41 86 THR A CA 1
ATOM 663 C C . THR A 1 86 ? -33.771 -2.458 31.086 1.00 62.41 86 THR A C 1
ATOM 665 O O . THR A 1 86 ? -33.909 -1.649 30.176 1.00 62.41 86 THR A O 1
ATOM 668 N N . GLY A 1 87 ? -32.612 -3.101 31.279 1.00 59.09 87 GLY A N 1
ATOM 669 C CA . GLY A 1 87 ? -31.461 -2.978 30.372 1.00 59.09 87 GLY A CA 1
ATOM 670 C C . GLY A 1 87 ? -31.792 -3.325 28.906 1.00 59.09 87 GLY A C 1
ATOM 671 O O . GLY A 1 87 ? -32.892 -3.794 28.616 1.00 59.09 87 GLY A O 1
ATOM 672 N N . PRO A 1 88 ? -30.847 -3.125 27.963 1.00 56.62 88 PRO A N 1
ATOM 673 C CA . PRO A 1 88 ? -31.126 -3.146 26.527 1.00 56.62 88 PRO A CA 1
ATOM 674 C C . PRO A 1 88 ? -31.810 -4.450 26.098 1.00 56.62 88 PRO A C 1
ATOM 676 O O . PRO A 1 88 ? -31.229 -5.535 26.157 1.00 56.62 88 PRO A O 1
ATOM 679 N N . SER A 1 89 ? -33.067 -4.319 25.683 1.00 60.47 89 SER A N 1
ATOM 680 C CA . SER A 1 89 ? -33.880 -5.363 25.066 1.00 60.47 89 SER A CA 1
ATOM 681 C C . SER A 1 89 ? -33.418 -5.618 23.619 1.00 60.47 89 SER A C 1
ATOM 683 O O . SER A 1 89 ? -32.488 -4.979 23.129 1.00 60.47 89 SER A O 1
ATOM 685 N N . ILE A 1 90 ? -34.057 -6.552 22.895 1.00 60.50 90 ILE A N 1
ATOM 686 C CA . ILE A 1 90 ? -33.818 -6.825 21.454 1.00 60.50 90 ILE A CA 1
ATOM 687 C C . ILE A 1 90 ? -34.398 -5.675 20.593 1.00 60.50 90 ILE A C 1
ATOM 689 O O . ILE A 1 90 ? -35.077 -5.890 19.593 1.00 60.50 90 ILE A O 1
ATOM 693 N N . GLN A 1 91 ? -34.191 -4.432 21.018 1.00 65.38 91 GLN A N 1
ATOM 694 C CA . GLN A 1 91 ? -34.666 -3.221 20.373 1.00 65.38 91 GLN A CA 1
ATOM 695 C C . GLN A 1 91 ? -33.452 -2.418 19.918 1.00 65.38 91 GLN A C 1
ATOM 697 O O . GLN A 1 91 ? -32.523 -2.164 20.687 1.00 65.38 91 GLN A O 1
ATOM 702 N N . TRP A 1 92 ? -33.444 -2.039 18.643 1.00 71.81 92 TRP A N 1
ATOM 703 C CA . TRP A 1 92 ? -32.367 -1.223 18.105 1.00 71.81 92 TRP A CA 1
ATOM 704 C C . TRP A 1 92 ? -32.561 0.238 18.532 1.00 71.81 92 TRP A C 1
ATOM 706 O O . TRP A 1 92 ? -33.671 0.756 18.388 1.00 71.81 92 TRP A O 1
ATOM 716 N N . PRO A 1 93 ? -31.521 0.918 19.044 1.00 73.38 93 PRO A N 1
ATOM 717 C CA . PRO A 1 93 ? -31.624 2.330 19.381 1.00 73.38 93 PRO A CA 1
ATOM 718 C C . PRO A 1 93 ? -31.785 3.167 18.104 1.00 73.38 93 PRO A C 1
ATOM 720 O O . PRO A 1 93 ? -31.019 3.012 17.149 1.00 73.38 93 PRO A O 1
ATOM 723 N N . CYS A 1 94 ? -32.765 4.067 18.102 1.00 67.88 94 CYS A N 1
ATOM 724 C CA . CYS A 1 94 ? -33.049 5.001 17.013 1.00 67.88 94 CYS A CA 1
ATOM 725 C C . CYS A 1 94 ? -33.267 6.405 17.596 1.00 67.88 94 CYS A C 1
ATOM 727 O O . CYS A 1 94 ? -33.930 6.537 18.621 1.00 67.88 94 CYS A O 1
ATOM 729 N N . ASP A 1 95 ? -32.748 7.441 16.932 1.00 76.00 95 ASP A N 1
ATOM 730 C CA . ASP A 1 95 ? -32.973 8.844 17.305 1.00 76.00 95 ASP A CA 1
ATOM 731 C C . ASP A 1 95 ? -34.131 9.445 16.480 1.00 76.00 95 ASP A C 1
ATOM 733 O O . ASP A 1 95 ? -34.159 9.295 15.257 1.00 76.00 95 ASP A O 1
ATOM 737 N N . GLU A 1 96 ? -35.051 10.193 17.104 1.00 62.50 96 GLU A N 1
ATOM 738 C CA . GLU A 1 96 ? -36.218 10.826 16.444 1.00 62.50 96 GLU A CA 1
ATOM 739 C C . GLU A 1 96 ? -35.903 12.158 15.722 1.00 62.50 96 GLU A C 1
ATOM 741 O O . GLU A 1 96 ? -36.713 13.086 15.673 1.00 62.50 96 GLU A O 1
ATOM 746 N N . GLN A 1 97 ? -34.705 12.314 15.160 1.00 59.09 97 GLN A N 1
ATOM 747 C CA . GLN A 1 97 ? -34.310 13.579 14.529 1.00 59.09 97 GLN A CA 1
ATOM 748 C C . GLN A 1 97 ? -34.909 13.714 13.123 1.00 59.09 97 GLN A C 1
ATOM 750 O O . GLN A 1 97 ? -34.358 13.231 12.132 1.00 59.09 97 GLN A O 1
ATOM 755 N N . GLY A 1 98 ? -36.048 14.405 13.042 1.00 52.91 98 GLY A N 1
ATOM 756 C CA . GLY A 1 98 ? -36.631 14.906 11.801 1.00 52.91 98 GLY A CA 1
ATOM 757 C C . GLY A 1 98 ? -35.986 16.226 11.353 1.00 52.91 98 GLY A C 1
ATOM 758 O O . GLY A 1 98 ? -35.952 17.178 12.122 1.00 52.91 98 GLY A O 1
ATOM 759 N N . TYR A 1 99 ? -35.574 16.269 10.081 1.00 42.91 99 TYR A N 1
ATOM 760 C CA . TYR A 1 99 ? -34.975 17.359 9.277 1.00 42.91 99 TYR A CA 1
ATOM 761 C C . TYR A 1 99 ? -33.441 17.372 9.085 1.00 42.91 99 TYR A C 1
ATOM 763 O O . TYR A 1 99 ? -32.680 17.173 10.032 1.00 42.91 99 TYR A O 1
ATOM 771 N N . PRO A 1 100 ? -32.972 17.638 7.841 1.00 36.47 100 PRO A N 1
ATOM 772 C CA . PRO A 1 100 ? -31.566 17.889 7.542 1.00 36.47 100 PRO A CA 1
ATOM 773 C C . PRO A 1 100 ? -31.141 19.266 8.070 1.00 36.47 100 PRO A C 1
ATOM 775 O O . PRO A 1 100 ? -31.882 20.241 7.949 1.00 36.47 100 PRO A O 1
ATOM 778 N N . ALA A 1 101 ? -29.930 19.350 8.623 1.00 33.88 101 ALA A N 1
ATOM 779 C CA . ALA A 1 101 ? -29.273 20.632 8.852 1.00 33.88 101 ALA A CA 1
ATOM 780 C C . ALA A 1 101 ? -29.014 21.306 7.491 1.00 33.88 101 ALA A C 1
ATOM 782 O O . A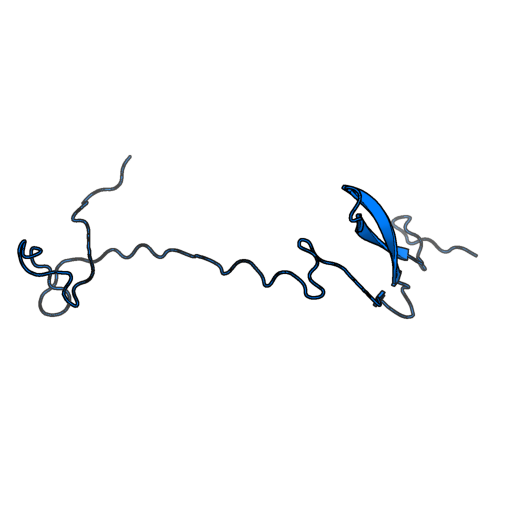LA A 1 101 ? -28.519 20.647 6.572 1.00 33.88 101 ALA A O 1
ATOM 783 N N . GLY A 1 102 ? -29.419 22.573 7.367 1.00 37.19 102 GLY A N 1
ATOM 784 C CA . GLY A 1 102 ? -29.118 23.427 6.214 1.00 37.19 102 GLY A CA 1
ATOM 785 C C . GLY A 1 102 ? -27.654 23.837 6.128 1.00 37.19 102 GLY A C 1
ATOM 786 O O . GLY A 1 102 ? -26.907 23.608 7.107 1.00 37.19 102 GLY A O 1
#

pLDDT: mean 76.51, std 12.78, range [33.88, 91.81]

Nearest PDB structures (foldseek):
  5kc9-assembly1_A  TM=6.786E-01  e=3.864E-01  Mus musculus
  5i7k-assembly3_A  TM=4.807E-01  e=5.038E+00  Homo sapiens
  6baq-assembly1_A  TM=5.022E-01  e=8.216E+00  Mus musculus
  6baq-assembly6_F  TM=4.787E-01  e=6.840E+00  Mus musculus
  5i7k-assembly3_B  TM=4.447E-01  e=7.729E+00  Homo sapiens

Radius of gyration: 28.96 Å; Cα contacts (8 Å, |Δi|>4): 88; chains: 1; bounding box: 71×37×62 Å

Mean predicted aligned error: 16.46 Å

Organism: NCBI:txid2011161

Secondary structure (DSSP, 8-state):
---B-TTS-BSS-EEEEEEEEE-TTS-EEEEEEEEEETTTEEEE---PBTTTBSSPPP-----PPPPP----BTTTB---PPPSSS---S--------S---

Solvent-accessible surface area (backbone atoms only — not comparable to full-atom values): 7321 Å² total; per-residue (Å²): 132,92,51,63,42,99,87,70,44,65,68,76,49,79,44,80,39,67,45,74,42,78,46,99,88,71,48,76,46,82,41,80,31,32,43,32,34,81,86,84,39,79,47,71,81,70,63,73,32,88,90,82,29,78,58,74,79,76,72,77,77,81,81,76,80,84,88,86,85,84,72,85,38,86,94,82,34,85,85,77,85,82,57,93,87,56,73,92,62,106,64,82,91,79,79,91,79,83,79,82,84,131

Sequence (102 aa):
MYKFTDEGKLANSLLTISNLRSQPDGTCIWETVGEFSREEGLSIADIHWPGGQANPPQGTPEKFKLKVVTLLENPFIIASDLDSDTGPSIQWPCDEQGYPAG

Foldseek 3Di:
DFDADPVGHTPWDKDWDWEWDQDPVRDIDTDTFWIATPVPGTDGDFHQDPPRDRDHPDPDPPPDDDDDDDDCDPPPHDDDDDDPPDPDDVDDDDDPDPDDDD